Protein AF-A0A4V6A022-F1 (afdb_monomer)

Foldseek 3Di:
DDPVVVVPPPPPPPPPPDVVVVVVLDDPPDALCVLLVHDPPDAPVSLVVSLVVLCVVLPQVVPPDPPRPVSVSSNVSNVVSSVVVVVVNVVVVVVVVVVVVVVVVVVVVVVVVVVVVVVVVVVVVVVVVVVVVVVVVVVVVVVVVVVPDDD

Nearest PDB structures (foldseek):
  2ctp-assembly1_A  TM=8.173E-01  e=1.270E-02  Homo sapiens
  2cug-assembly1_A  TM=7.581E-01  e=1.979E-02  Mus musculus
  5vso-assembly1_A  TM=7.263E-01  e=9.852E-03  Saccharomyces cerevisiae S288C
  7aoi-assembly1_BK  TM=7.851E-01  e=3.893E-01  Trypanosoma brucei

Solvent-accessible surface area (backbone atoms only — not comparable to full-atom values): 8914 Å² total; per-residue (Å²): 137,69,81,74,68,69,72,72,72,81,80,71,85,70,83,77,74,57,67,73,61,55,63,74,59,58,62,93,84,62,52,56,40,60,66,52,76,45,62,88,85,64,50,72,68,53,54,51,50,34,50,53,54,48,46,79,74,36,43,59,87,80,62,56,91,84,60,57,65,66,39,43,49,54,38,50,44,43,50,49,29,50,54,50,54,56,48,52,52,52,52,49,52,51,51,52,51,53,51,51,51,54,50,49,52,50,52,52,50,50,53,49,51,53,54,50,49,53,51,52,52,51,53,50,54,52,51,52,52,52,53,55,51,51,54,51,53,55,51,53,55,52,55,54,55,63,72,68,59,81,131

pLDDT: mean 80.48, std 16.6, range [40.75, 97.62]

Radius of gyration: 37.1 Å; Cα contacts (8 Å, |Δi|>4): 57; chains: 1; bounding box: 78×40×108 Å

Mean predicted aligned error: 13.11 Å

Secondary structure (DSSP, 8-state):
--TTSGGGSTT-------HHHHHHHS-TTS-HHHHTT--TT--HHHHHHHHHHHHHHH-GGGSGGGSHHHHHHHHHHHHHHHHHHHHHHHHHHHHHHHHHHHHHHHHHHHHHHHHHHHHHHHHHHHHHHHHHHHHHHHHHHHHHHHHTS--

Sequence (151 aa):
MSLGALRRIHTKVRFKVPTSVINSFCSPEKSDHELLELSPGAREDDIKKAYQKALKKYHPWQYGASNDSEIRANWIERHLAYQSLMREEKTFRKRLKHCLENLYNYVGAALFMIGFYEAVRYVAKEGYRRLSYTSRYVGEERMKKMKAVPN

Structure (mmCIF, N/CA/C/O backbone):
data_AF-A0A4V6A022-F1
#
_entry.id   AF-A0A4V6A022-F1
#
loop_
_atom_site.group_PDB
_atom_site.id
_atom_site.type_symbol
_atom_site.label_atom_id
_atom_site.label_alt_id
_atom_site.label_comp_id
_atom_site.label_asym_id
_atom_site.label_entity_id
_atom_site.label_seq_id
_atom_site.pdbx_PDB_ins_code
_atom_site.Cartn_x
_atom_site.Cartn_y
_atom_site.Cartn_z
_atom_site.occupancy
_atom_site.B_iso_or_equiv
_atom_site.auth_seq_id
_atom_site.auth_comp_id
_atom_site.auth_asym_id
_atom_site.auth_atom_id
_atom_site.pdbx_PDB_model_num
ATOM 1 N N . MET A 1 1 ? 32.648 -24.994 12.408 1.00 44.56 1 MET A N 1
ATOM 2 C CA . MET A 1 1 ? 32.473 -23.714 11.683 1.00 44.56 1 MET A CA 1
ATOM 3 C C . MET A 1 1 ? 31.652 -23.990 10.430 1.00 44.56 1 MET A C 1
ATOM 5 O O . MET A 1 1 ? 32.052 -24.841 9.649 1.00 44.56 1 MET A O 1
ATOM 9 N N . SER A 1 2 ? 30.451 -23.416 10.309 1.00 49.31 2 SER A N 1
ATOM 10 C CA . SER A 1 2 ? 29.445 -23.857 9.332 1.00 49.31 2 SER A CA 1
ATOM 11 C C . SER A 1 2 ? 29.583 -23.161 7.971 1.00 49.31 2 SER A C 1
ATOM 13 O O . SER A 1 2 ? 29.777 -21.949 7.879 1.00 49.31 2 SER A O 1
ATOM 15 N N . LEU A 1 3 ? 29.398 -23.940 6.900 1.00 53.62 3 LEU A N 1
ATOM 16 C CA . LEU A 1 3 ? 29.380 -23.526 5.486 1.00 53.62 3 LEU A CA 1
ATOM 17 C C . LEU A 1 3 ? 28.333 -22.435 5.147 1.00 53.62 3 LEU A C 1
ATOM 19 O O . LEU A 1 3 ? 28.312 -21.918 4.033 1.00 53.62 3 LEU A O 1
ATOM 23 N N . GLY A 1 4 ? 27.483 -22.037 6.101 1.00 50.12 4 GLY A N 1
ATOM 24 C CA . GLY A 1 4 ? 26.481 -20.982 5.929 1.00 50.12 4 GLY A CA 1
ATOM 25 C C . GLY A 1 4 ? 27.049 -19.558 5.869 1.00 50.12 4 GLY A C 1
ATOM 26 O O . GLY A 1 4 ? 26.393 -18.670 5.324 1.00 50.12 4 GLY A O 1
ATOM 27 N N . ALA A 1 5 ? 28.264 -19.321 6.378 1.00 53.19 5 ALA A N 1
ATOM 28 C CA . ALA A 1 5 ? 28.865 -17.981 6.401 1.00 53.19 5 ALA A CA 1
ATOM 29 C C . ALA A 1 5 ? 29.444 -17.543 5.040 1.00 53.19 5 ALA A C 1
ATOM 31 O O . ALA A 1 5 ? 29.423 -16.356 4.712 1.00 53.19 5 ALA A O 1
ATOM 32 N N . LEU A 1 6 ? 29.885 -18.490 4.205 1.00 48.69 6 LEU A N 1
ATOM 33 C CA . LEU A 1 6 ? 30.512 -18.198 2.908 1.00 48.69 6 LEU A CA 1
ATOM 34 C C . LEU A 1 6 ? 29.508 -17.762 1.826 1.00 48.69 6 LEU A C 1
ATOM 36 O O . LEU A 1 6 ? 29.877 -17.081 0.872 1.00 48.69 6 LEU A O 1
ATOM 40 N N . ARG A 1 7 ? 28.211 -18.055 1.992 1.00 45.75 7 ARG A N 1
ATOM 41 C CA . ARG A 1 7 ? 27.180 -17.701 0.997 1.00 45.75 7 ARG A CA 1
ATOM 42 C C . ARG A 1 7 ? 26.768 -16.221 1.012 1.00 45.75 7 ARG A C 1
ATOM 44 O O . ARG A 1 7 ? 26.059 -15.789 0.108 1.00 45.75 7 ARG A O 1
ATOM 51 N N . ARG A 1 8 ? 27.198 -15.428 2.006 1.00 44.38 8 ARG A N 1
ATOM 52 C CA . ARG A 1 8 ? 26.870 -13.986 2.099 1.00 44.38 8 ARG A CA 1
ATOM 53 C C . ARG A 1 8 ? 27.848 -13.058 1.381 1.00 44.38 8 ARG A C 1
ATOM 55 O O . ARG A 1 8 ? 27.515 -11.889 1.204 1.00 44.38 8 ARG A O 1
ATOM 62 N N . ILE A 1 9 ? 29.017 -13.542 0.966 1.00 51.62 9 ILE A N 1
ATOM 63 C CA . ILE A 1 9 ? 30.076 -12.669 0.437 1.00 51.62 9 ILE A CA 1
ATOM 64 C C . ILE A 1 9 ? 29.906 -12.412 -1.076 1.00 51.62 9 ILE A C 1
ATOM 66 O O . ILE A 1 9 ? 30.260 -11.342 -1.557 1.00 51.62 9 ILE A O 1
ATOM 70 N N . HIS A 1 10 ? 29.259 -13.311 -1.829 1.00 44.53 10 HIS A N 1
ATOM 71 C CA . HIS A 1 10 ? 29.264 -13.253 -3.300 1.00 44.53 10 HIS A CA 1
ATOM 72 C C . HIS A 1 10 ? 28.129 -12.471 -3.998 1.00 44.53 10 HIS A C 1
ATOM 74 O O . HIS A 1 10 ? 28.143 -12.389 -5.222 1.00 44.53 10 HIS A O 1
ATOM 80 N N . THR A 1 11 ? 27.157 -11.863 -3.301 1.00 47.06 11 THR A N 1
ATOM 81 C CA . THR A 1 11 ? 25.971 -11.261 -3.974 1.00 47.06 11 THR A CA 1
ATOM 82 C C . THR A 1 11 ? 25.801 -9.747 -3.826 1.00 47.06 11 THR A C 1
ATOM 84 O O . THR A 1 11 ? 24.736 -9.214 -4.139 1.00 47.06 11 THR A O 1
ATOM 87 N N . LYS A 1 12 ? 26.824 -9.007 -3.384 1.00 43.12 12 LYS A N 1
ATOM 88 C CA . LYS A 1 12 ? 26.711 -7.548 -3.175 1.00 43.12 12 LYS A CA 1
ATOM 89 C C . LYS A 1 12 ? 27.697 -6.690 -3.965 1.00 43.12 12 LYS A C 1
ATOM 91 O O . LYS A 1 12 ? 28.010 -5.581 -3.543 1.00 43.12 12 LYS A O 1
ATOM 96 N N . VAL A 1 13 ? 28.089 -7.111 -5.165 1.00 41.66 13 VAL A N 1
ATOM 97 C CA . VAL A 1 13 ? 28.623 -6.149 -6.142 1.00 41.66 13 VAL A CA 1
ATOM 98 C C . VAL A 1 13 ? 27.439 -5.375 -6.727 1.00 41.66 13 VAL A C 1
ATOM 100 O O . VAL A 1 13 ? 26.886 -5.718 -7.767 1.00 41.66 13 VAL A O 1
ATOM 103 N N . ARG A 1 14 ? 26.977 -4.342 -6.011 1.00 40.75 14 ARG A N 1
ATOM 104 C CA . ARG A 1 14 ? 26.127 -3.315 -6.622 1.00 40.75 14 ARG A CA 1
ATOM 105 C C . ARG A 1 14 ? 27.047 -2.462 -7.482 1.00 40.75 14 ARG A C 1
ATOM 107 O O . ARG A 1 14 ? 27.770 -1.635 -6.935 1.00 40.75 14 ARG A O 1
ATOM 114 N N . PHE A 1 15 ? 27.018 -2.658 -8.797 1.00 46.25 15 PHE A N 1
ATOM 115 C CA . PHE A 1 15 ? 27.575 -1.682 -9.728 1.00 46.25 15 PHE A CA 1
ATOM 116 C C . PHE A 1 15 ? 26.866 -0.351 -9.475 1.00 46.25 15 PHE A C 1
ATOM 118 O O . PHE A 1 15 ? 25.702 -0.157 -9.826 1.00 46.25 15 PHE A O 1
ATOM 125 N N . LYS A 1 16 ? 27.543 0.536 -8.749 1.00 46.53 16 LYS A N 1
ATOM 126 C CA . LYS A 1 16 ? 27.064 1.878 -8.460 1.00 46.53 16 LYS A CA 1
ATOM 127 C C . LYS A 1 16 ? 27.440 2.700 -9.686 1.00 46.53 16 LYS A C 1
ATOM 129 O O . LYS A 1 16 ? 28.542 3.230 -9.756 1.00 46.53 16 LYS A O 1
ATOM 134 N N . VAL A 1 17 ? 26.567 2.695 -10.692 1.00 55.34 17 VAL A N 1
ATOM 135 C CA . VAL A 1 17 ? 26.752 3.541 -11.875 1.00 55.34 17 VAL A CA 1
ATOM 136 C C . VAL A 1 17 ? 26.769 4.992 -11.380 1.00 55.34 17 VAL A C 1
ATOM 138 O O . VAL A 1 17 ? 25.833 5.386 -10.675 1.00 55.34 17 VAL A O 1
ATOM 141 N N . PRO A 1 18 ? 27.837 5.764 -11.638 1.00 53.03 18 PRO A N 1
ATOM 142 C CA . PRO A 1 18 ? 27.928 7.139 -11.171 1.00 53.03 18 PRO A CA 1
ATOM 143 C C . PRO A 1 18 ? 26.799 7.976 -11.779 1.00 53.03 18 PRO A C 1
ATOM 145 O O . PRO A 1 18 ? 26.546 7.934 -12.981 1.00 53.03 18 PRO A O 1
ATOM 148 N N . THR A 1 19 ? 26.112 8.745 -10.936 1.00 54.72 19 THR A N 1
ATOM 149 C CA . THR A 1 19 ? 24.941 9.557 -11.306 1.00 54.72 19 THR A CA 1
ATOM 150 C C . THR A 1 19 ? 25.256 10.603 -12.380 1.00 54.72 19 THR A C 1
ATOM 152 O O . THR A 1 19 ? 24.375 10.983 -13.140 1.00 54.72 19 THR A O 1
ATOM 155 N N . SER A 1 20 ? 26.519 11.026 -12.489 1.00 49.84 20 SER A N 1
ATOM 156 C CA . SER A 1 20 ? 27.001 11.928 -13.541 1.00 49.84 20 SER A CA 1
ATOM 157 C C . SER A 1 20 ? 26.931 11.318 -14.942 1.00 49.84 20 SER A C 1
ATOM 159 O O . SER A 1 20 ? 26.681 12.045 -15.895 1.00 49.84 20 SER A O 1
ATOM 161 N N . VAL A 1 21 ? 27.092 9.996 -15.067 1.00 58.56 21 VAL A N 1
ATOM 162 C CA . VAL A 1 21 ? 26.942 9.275 -16.341 1.00 58.56 21 VAL A CA 1
ATOM 163 C C . VAL A 1 21 ? 25.462 9.121 -16.692 1.00 58.56 21 VAL A C 1
ATOM 165 O O . VAL A 1 21 ? 25.084 9.230 -17.845 1.00 58.56 21 VAL A O 1
ATOM 168 N N . ILE A 1 22 ? 24.589 8.938 -15.701 1.00 55.06 22 ILE A N 1
ATOM 169 C CA . ILE A 1 22 ? 23.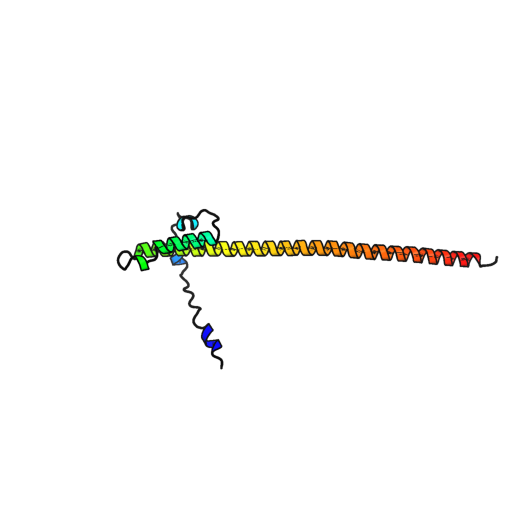135 8.841 -15.920 1.00 55.06 22 ILE A CA 1
ATOM 170 C C . ILE A 1 22 ? 22.582 10.163 -16.478 1.00 55.06 22 ILE A C 1
ATOM 172 O O . ILE A 1 22 ? 21.820 10.158 -17.442 1.00 55.06 22 ILE A O 1
ATOM 176 N N . ASN A 1 23 ? 23.028 11.295 -15.929 1.00 52.69 23 ASN A N 1
ATOM 177 C CA . ASN A 1 23 ? 22.580 12.618 -16.369 1.00 52.69 23 ASN A CA 1
ATOM 178 C C . A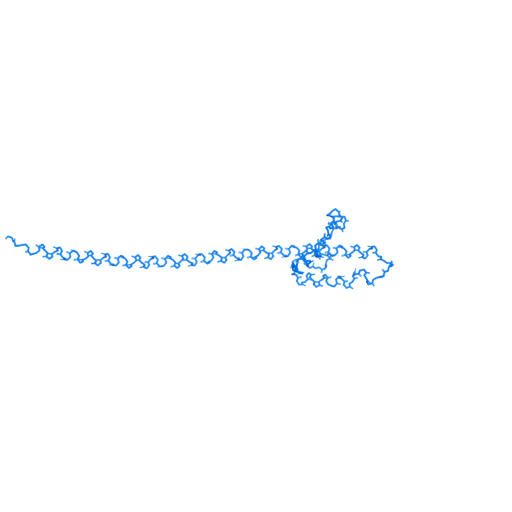SN A 1 23 ? 23.083 13.009 -17.770 1.00 52.69 23 ASN A C 1
ATOM 180 O O . ASN A 1 23 ? 22.496 13.899 -18.374 1.00 52.69 23 ASN A O 1
ATOM 184 N N . SER A 1 24 ? 24.135 12.370 -18.299 1.00 54.00 24 SER A N 1
ATOM 185 C CA . SER A 1 24 ? 24.610 12.628 -19.667 1.00 54.00 24 SER A CA 1
ATOM 186 C C . SER A 1 24 ? 23.871 11.822 -20.743 1.00 54.00 24 SER A C 1
ATOM 188 O O . SER A 1 24 ? 24.003 12.153 -21.915 1.00 54.00 24 SER A O 1
ATOM 190 N N . PHE A 1 25 ? 23.123 10.773 -20.366 1.00 51.72 25 PHE A N 1
ATOM 191 C CA . PHE A 1 25 ? 22.366 9.922 -21.301 1.00 51.72 25 PHE A CA 1
ATOM 192 C C . PHE A 1 25 ? 20.858 10.227 -21.329 1.00 51.72 25 PHE A C 1
ATOM 194 O O . PHE A 1 25 ? 20.185 9.878 -22.288 1.00 51.72 25 PHE A O 1
ATOM 201 N N . CYS A 1 26 ? 20.299 10.898 -20.316 1.00 48.22 26 CYS A N 1
ATOM 202 C CA . CYS A 1 26 ? 18.912 11.369 -20.370 1.00 48.22 26 CYS A CA 1
ATOM 203 C C . CYS A 1 26 ? 18.820 12.650 -21.211 1.00 48.22 26 CYS A C 1
ATOM 205 O O . CYS A 1 26 ? 19.066 13.745 -20.702 1.00 48.22 26 CYS A O 1
ATOM 207 N N . SER A 1 27 ? 18.440 12.536 -22.488 1.00 52.34 27 SER A N 1
ATOM 208 C CA . SER A 1 27 ? 17.992 13.700 -23.261 1.00 52.34 27 SER A CA 1
ATOM 209 C C . SER A 1 27 ? 16.821 14.383 -22.534 1.00 52.34 27 SER A C 1
ATOM 211 O O . SER A 1 27 ? 15.835 13.710 -22.233 1.00 52.34 27 SER A O 1
ATOM 213 N N . PRO A 1 28 ? 16.872 15.704 -22.286 1.00 56.84 28 PRO A N 1
ATOM 214 C CA . PRO A 1 28 ? 15.849 16.427 -21.521 1.00 56.84 28 PRO A CA 1
ATOM 215 C C . PRO A 1 28 ? 14.479 16.522 -22.217 1.00 56.84 28 PRO A C 1
ATOM 217 O O . PRO A 1 28 ? 13.548 17.079 -21.646 1.00 56.84 28 PRO A O 1
ATOM 220 N N . GLU A 1 29 ? 14.343 16.001 -23.439 1.00 61.06 29 GLU A N 1
ATOM 221 C CA . GLU A 1 29 ? 13.155 16.183 -24.278 1.00 61.06 29 GLU A CA 1
ATOM 222 C C . GLU A 1 29 ? 12.163 15.012 -24.242 1.00 61.06 29 GLU A C 1
ATOM 224 O O . GLU A 1 29 ? 11.018 15.203 -24.640 1.00 61.06 29 GLU A O 1
ATOM 229 N N . LYS A 1 30 ? 12.562 13.817 -23.775 1.00 71.12 30 LYS A N 1
ATOM 230 C CA . LYS A 1 30 ? 11.690 12.626 -23.768 1.00 71.12 30 LYS A CA 1
ATOM 231 C C . LYS A 1 30 ? 11.401 12.162 -22.352 1.00 71.12 30 LYS A C 1
ATOM 233 O O . LYS A 1 30 ? 12.323 11.931 -21.571 1.00 71.12 30 LYS A O 1
ATOM 238 N N . SER A 1 31 ? 10.124 11.984 -22.033 1.00 80.44 31 SER A N 1
ATOM 239 C CA . SER A 1 31 ? 9.727 11.433 -20.736 1.00 80.44 31 SER A CA 1
ATOM 240 C C . SER A 1 31 ? 10.082 9.939 -20.625 1.00 80.44 31 SER A C 1
ATOM 242 O O . SER A 1 31 ? 10.095 9.211 -21.620 1.00 80.44 31 SER A O 1
ATOM 244 N N . ASP A 1 32 ? 10.330 9.439 -19.407 1.00 84.75 32 ASP A N 1
ATOM 245 C CA . ASP A 1 32 ? 10.607 8.007 -19.159 1.00 84.75 32 ASP A CA 1
ATOM 246 C C . ASP A 1 32 ? 9.495 7.093 -19.716 1.00 84.75 32 ASP A C 1
ATOM 248 O O . ASP A 1 32 ? 9.744 5.967 -20.156 1.00 84.75 32 ASP A O 1
ATOM 252 N N . HIS A 1 33 ? 8.256 7.595 -19.725 1.00 84.00 33 HIS A N 1
ATOM 253 C CA . HIS A 1 33 ? 7.097 6.927 -20.309 1.00 84.00 33 HIS A CA 1
ATOM 254 C C . HIS A 1 33 ? 7.178 6.851 -21.838 1.00 84.00 33 HIS A C 1
ATOM 256 O O . HIS A 1 33 ? 6.920 5.790 -22.405 1.00 84.00 33 HIS A O 1
ATOM 262 N N . GLU A 1 34 ? 7.601 7.926 -22.503 1.00 86.31 34 GLU A N 1
ATOM 263 C CA . GLU A 1 34 ? 7.815 7.947 -23.955 1.00 86.31 34 GLU A CA 1
ATOM 264 C C . GLU A 1 34 ? 8.960 7.026 -24.384 1.00 86.31 34 GLU A C 1
ATOM 266 O O . GLU A 1 34 ? 8.831 6.318 -25.383 1.00 86.3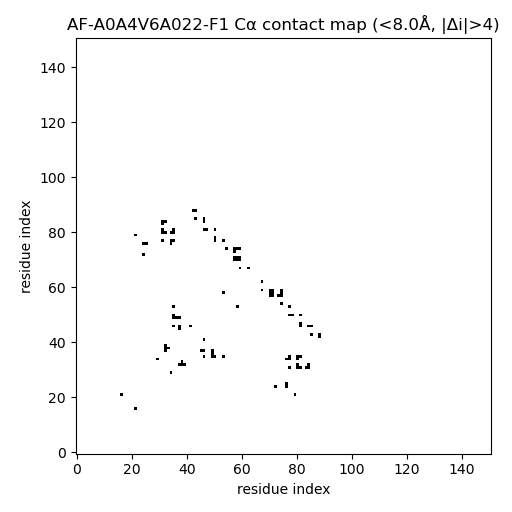1 34 GLU A O 1
ATOM 271 N N . LEU A 1 35 ? 10.048 6.958 -23.607 1.00 86.12 35 LEU A N 1
ATOM 272 C CA . LEU A 1 35 ? 11.176 6.052 -23.878 1.00 86.12 35 LEU A CA 1
ATOM 273 C C . LEU A 1 35 ? 10.761 4.572 -23.879 1.00 86.12 35 LEU A C 1
ATOM 275 O O . LEU A 1 35 ? 11.345 3.751 -24.594 1.00 86.12 35 LEU A O 1
ATOM 279 N N . LEU A 1 36 ? 9.748 4.216 -23.091 1.00 86.44 36 LEU A N 1
ATOM 280 C CA . LEU A 1 36 ? 9.178 2.869 -23.033 1.00 86.44 36 LEU A CA 1
ATOM 281 C C . LEU A 1 36 ? 7.910 2.707 -23.881 1.00 86.44 36 LEU A C 1
ATOM 283 O O . LEU A 1 36 ? 7.3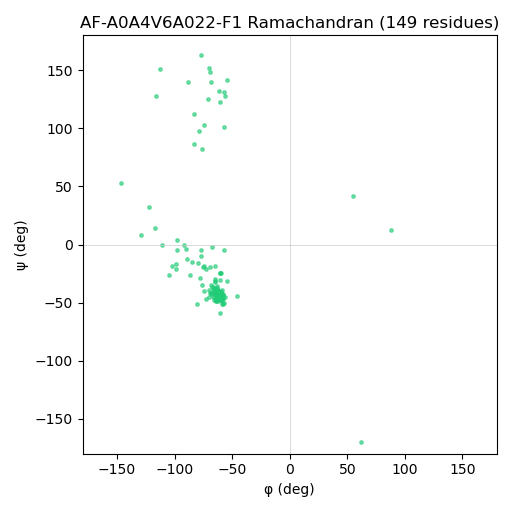44 1.615 -23.880 1.00 86.44 36 LEU A O 1
ATOM 287 N N . GLU A 1 37 ? 7.505 3.740 -24.627 1.00 87.62 37 GLU A N 1
ATOM 288 C CA . GLU A 1 37 ? 6.290 3.755 -25.457 1.00 87.62 37 GLU A CA 1
ATOM 289 C C . GLU A 1 37 ? 5.029 3.414 -24.634 1.00 87.62 37 GLU A C 1
ATOM 291 O O . GLU A 1 37 ? 4.164 2.640 -25.047 1.00 87.62 37 GLU A O 1
ATOM 296 N N . LEU A 1 38 ? 4.949 3.974 -23.424 1.00 90.12 38 LEU A N 1
ATOM 297 C CA . LEU A 1 38 ? 3.867 3.771 -22.464 1.00 90.12 38 LEU A CA 1
ATOM 298 C C . LEU A 1 38 ? 3.062 5.049 -22.255 1.00 90.12 38 LEU A C 1
ATOM 300 O O . LEU A 1 38 ? 3.589 6.158 -22.296 1.00 90.12 38 LEU A O 1
ATOM 304 N N . SER A 1 39 ? 1.781 4.883 -21.931 1.00 86.56 39 SER A N 1
ATOM 305 C CA . SER A 1 39 ? 0.968 5.988 -21.436 1.00 86.56 39 SER A CA 1
ATOM 306 C C . SER A 1 39 ? 1.411 6.408 -20.027 1.00 86.56 39 SER A C 1
ATOM 308 O O . SER A 1 39 ? 1.798 5.548 -19.220 1.00 86.56 39 SER A O 1
ATOM 310 N N . PRO A 1 40 ? 1.284 7.701 -19.675 1.00 81.12 40 PRO A N 1
ATOM 311 C CA . PRO A 1 40 ? 1.452 8.141 -18.295 1.00 81.12 40 PRO A CA 1
ATOM 312 C C . PRO A 1 40 ? 0.463 7.387 -17.393 1.00 81.12 40 PRO A C 1
ATOM 314 O O . PRO A 1 40 ? -0.716 7.250 -17.718 1.00 81.12 40 PRO A O 1
ATOM 317 N N . GLY A 1 41 ? 0.953 6.839 -16.279 1.00 78.75 41 GLY A N 1
ATOM 318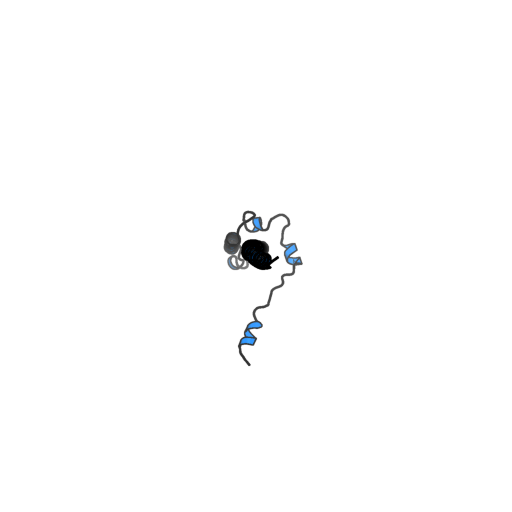 C CA . GLY A 1 41 ? 0.140 6.042 -15.348 1.00 78.75 41 GLY A CA 1
ATOM 319 C C . GLY A 1 41 ? 0.038 4.539 -15.652 1.00 78.75 41 GLY A C 1
ATOM 320 O O . GLY A 1 41 ? -0.791 3.857 -15.049 1.00 78.75 41 GLY A O 1
ATOM 321 N N . ALA A 1 42 ? 0.868 4.002 -16.553 1.00 86.50 42 ALA A N 1
ATOM 322 C CA . ALA A 1 42 ? 0.972 2.557 -16.772 1.00 86.50 42 ALA A CA 1
ATOM 323 C C . ALA A 1 42 ? 1.276 1.784 -15.468 1.00 86.50 42 ALA A C 1
ATOM 325 O O . ALA A 1 42 ? 2.056 2.233 -14.624 1.00 86.50 42 ALA A O 1
ATOM 326 N N . ARG A 1 43 ? 0.673 0.598 -15.303 1.00 86.50 43 ARG A N 1
ATOM 327 C CA . ARG A 1 43 ? 0.900 -0.271 -14.133 1.00 86.50 43 ARG A CA 1
ATOM 328 C C . ARG A 1 43 ? 2.235 -1.012 -14.233 1.00 86.50 43 ARG A C 1
ATOM 330 O O . ARG A 1 43 ? 2.780 -1.173 -15.321 1.00 86.50 43 ARG A O 1
ATOM 337 N N . GLU A 1 44 ? 2.719 -1.551 -13.107 1.00 89.62 44 GLU A N 1
ATOM 338 C CA . GLU A 1 44 ? 3.953 -2.365 -13.046 1.00 89.62 44 GLU A CA 1
ATOM 339 C C . GLU A 1 44 ? 4.039 -3.422 -14.149 1.00 89.62 44 GLU A C 1
ATOM 341 O O . GLU A 1 44 ? 5.087 -3.618 -14.762 1.00 89.62 44 GLU A O 1
ATOM 346 N N . ASP A 1 45 ? 2.932 -4.124 -14.386 1.00 90.50 45 ASP A N 1
ATOM 347 C CA . ASP A 1 45 ? 2.884 -5.230 -15.335 1.00 90.50 45 ASP A CA 1
ATOM 348 C C . ASP A 1 45 ? 3.041 -4.737 -16.773 1.00 90.50 45 ASP A C 1
ATOM 350 O O . ASP A 1 45 ? 3.695 -5.394 -17.585 1.00 90.50 45 ASP A O 1
ATOM 354 N N . ASP A 1 46 ? 2.506 -3.557 -17.074 1.00 91.25 46 ASP A N 1
ATOM 355 C CA . ASP A 1 46 ? 2.619 -2.926 -18.384 1.00 91.25 46 ASP A CA 1
ATOM 356 C C . ASP A 1 46 ? 4.028 -2.366 -18.589 1.00 91.25 46 ASP A C 1
ATOM 358 O O . ASP A 1 46 ? 4.623 -2.588 -19.644 1.00 91.25 46 ASP A O 1
ATOM 362 N N . ILE A 1 47 ? 4.618 -1.769 -17.545 1.00 91.25 47 ILE A N 1
ATOM 363 C CA . ILE A 1 47 ? 6.020 -1.327 -17.531 1.00 91.25 47 ILE A CA 1
ATOM 364 C C . ILE A 1 47 ? 6.962 -2.509 -17.799 1.00 91.25 47 ILE A C 1
ATOM 366 O O . ILE A 1 47 ? 7.840 -2.432 -18.663 1.00 91.25 47 ILE A O 1
ATOM 370 N N . LYS A 1 48 ? 6.755 -3.645 -17.120 1.00 92.38 48 LYS A N 1
ATOM 371 C CA . LYS A 1 48 ? 7.538 -4.873 -17.335 1.00 92.38 48 LYS A CA 1
ATOM 372 C C . LYS A 1 48 ? 7.368 -5.423 -18.746 1.00 92.38 48 LYS A C 1
ATOM 374 O O . LYS A 1 48 ? 8.361 -5.793 -19.371 1.00 92.38 48 LYS A O 1
ATOM 379 N N . LYS A 1 49 ? 6.136 -5.486 -19.257 1.00 93.56 49 LYS A N 1
ATOM 380 C CA . LYS A 1 49 ? 5.857 -5.982 -20.614 1.00 93.56 49 LYS A CA 1
ATOM 381 C C . LYS A 1 49 ? 6.495 -5.094 -21.679 1.00 93.56 49 LYS A C 1
ATOM 383 O O . LYS A 1 49 ? 7.103 -5.621 -22.609 1.00 93.56 49 LYS A O 1
ATOM 388 N N . ALA A 1 50 ? 6.387 -3.775 -21.550 1.00 91.31 50 ALA A N 1
ATOM 389 C CA . ALA A 1 50 ? 7.005 -2.827 -22.473 1.00 91.31 50 ALA A CA 1
ATOM 390 C C . ALA A 1 50 ? 8.532 -2.935 -22.445 1.00 91.31 50 ALA A C 1
ATOM 392 O O . ALA A 1 50 ? 9.161 -3.063 -23.494 1.00 91.31 50 ALA A O 1
ATOM 393 N N . TYR A 1 51 ? 9.125 -3.026 -21.254 1.00 92.31 51 TYR A N 1
ATOM 394 C CA . TYR A 1 51 ? 10.561 -3.240 -21.117 1.00 92.31 51 TYR A CA 1
ATOM 395 C C . TYR A 1 51 ? 11.017 -4.578 -21.725 1.00 92.31 51 TYR A C 1
ATOM 397 O O . TYR A 1 51 ? 12.024 -4.630 -22.426 1.00 92.31 51 TYR A O 1
ATOM 405 N N . GLN A 1 52 ? 10.254 -5.662 -21.553 1.00 91.06 52 GLN A N 1
ATOM 406 C CA . GLN A 1 52 ? 10.542 -6.944 -22.212 1.00 91.06 52 GLN A CA 1
ATOM 407 C C . GLN A 1 52 ? 10.465 -6.854 -23.742 1.00 91.06 52 GLN A C 1
ATOM 409 O O . GLN A 1 52 ? 11.286 -7.463 -24.430 1.00 91.06 52 GLN A O 1
ATOM 414 N N . LYS A 1 53 ? 9.505 -6.098 -24.291 1.00 90.50 53 LYS A N 1
ATOM 415 C CA . LYS A 1 53 ? 9.427 -5.830 -25.737 1.00 90.50 53 LYS A CA 1
ATOM 416 C C . LYS A 1 53 ? 10.636 -5.023 -26.215 1.00 90.50 53 LYS A C 1
ATOM 418 O O . LYS A 1 53 ? 11.231 -5.386 -27.225 1.00 90.50 53 LYS A O 1
ATOM 423 N N . ALA A 1 54 ? 11.037 -3.998 -25.463 1.00 88.12 54 ALA A N 1
ATOM 424 C CA . ALA A 1 54 ? 12.226 -3.203 -25.755 1.00 88.12 54 ALA A CA 1
ATOM 425 C C . ALA A 1 54 ? 13.506 -4.053 -25.711 1.00 88.12 54 ALA A C 1
ATOM 427 O O . ALA A 1 54 ? 14.333 -3.958 -26.613 1.00 88.12 54 ALA A O 1
ATOM 428 N N . LEU A 1 55 ? 13.643 -4.951 -24.730 1.00 87.00 55 LEU A N 1
ATOM 429 C CA . LEU A 1 55 ? 14.769 -5.884 -24.655 1.00 87.00 55 LEU A CA 1
ATOM 430 C C . LEU A 1 55 ? 14.863 -6.772 -25.896 1.00 87.00 55 LEU A C 1
ATOM 432 O O . LEU A 1 55 ? 15.943 -6.932 -26.444 1.00 87.00 55 LEU A O 1
ATOM 436 N N . LYS A 1 56 ? 13.746 -7.305 -26.393 1.00 87.12 56 LYS A N 1
ATOM 437 C CA . LYS A 1 56 ? 13.754 -8.134 -27.611 1.00 87.12 56 LYS A CA 1
ATOM 438 C C . LYS A 1 56 ? 14.157 -7.378 -28.881 1.00 87.12 56 LYS A C 1
ATOM 440 O O . LYS A 1 56 ? 14.447 -8.037 -29.874 1.00 87.12 56 LYS A O 1
ATOM 445 N N . LYS A 1 57 ? 14.095 -6.043 -28.861 1.00 83.94 57 LYS A N 1
ATOM 446 C CA . LYS A 1 57 ? 14.362 -5.165 -30.006 1.00 83.94 57 LYS A CA 1
ATOM 447 C C . LYS A 1 57 ? 15.717 -4.465 -29.922 1.00 83.94 57 LYS A C 1
ATOM 449 O O . LYS A 1 57 ? 16.240 -4.070 -30.945 1.00 83.94 57 LYS A O 1
ATOM 454 N N . TYR A 1 58 ? 16.266 -4.258 -28.729 1.00 81.00 58 TYR A N 1
ATOM 455 C CA . TYR A 1 58 ? 17.459 -3.425 -28.539 1.00 81.00 58 TYR A CA 1
ATOM 456 C C . TYR A 1 58 ? 18.559 -4.120 -27.733 1.00 81.00 58 TYR A C 1
ATOM 458 O O . TYR A 1 58 ? 19.531 -3.475 -27.352 1.00 81.00 58 TYR A O 1
ATOM 466 N N . HIS A 1 59 ? 18.437 -5.415 -27.420 1.00 79.81 59 HIS A N 1
ATOM 467 C CA . HIS A 1 59 ? 19.471 -6.080 -26.634 1.00 79.81 59 HIS A CA 1
ATOM 468 C C . HIS A 1 59 ? 20.752 -6.256 -27.472 1.00 79.81 59 HIS A C 1
ATOM 470 O O . HIS A 1 59 ? 20.701 -6.886 -28.531 1.00 79.81 59 HIS A O 1
ATOM 476 N N . PRO A 1 60 ? 21.918 -5.770 -27.001 1.00 74.88 60 PRO A N 1
ATOM 477 C CA . PRO A 1 60 ? 23.142 -5.699 -27.808 1.00 74.88 60 PRO A CA 1
ATOM 478 C C . PRO A 1 60 ? 23.636 -7.070 -28.298 1.00 74.88 60 PRO A C 1
ATOM 480 O O . PRO A 1 60 ? 24.251 -7.171 -29.352 1.00 74.88 60 PRO A O 1
ATOM 483 N N . TRP A 1 61 ? 23.289 -8.155 -27.598 1.00 77.31 61 TRP A N 1
ATOM 484 C CA . TRP A 1 61 ? 23.610 -9.525 -28.025 1.00 77.31 61 TRP A CA 1
ATOM 485 C C . TRP A 1 61 ? 22.995 -9.923 -29.376 1.00 77.31 61 TRP A C 1
ATOM 487 O O . TRP A 1 61 ? 23.518 -10.811 -30.041 1.00 77.31 61 TRP A O 1
ATOM 497 N N . GLN A 1 62 ? 21.898 -9.285 -29.794 1.00 75.12 62 GLN A N 1
ATOM 498 C CA . GLN A 1 62 ? 21.212 -9.623 -31.044 1.00 75.12 62 GLN A CA 1
ATOM 499 C C . GLN A 1 62 ? 21.887 -9.028 -32.290 1.00 75.12 62 GLN A C 1
ATOM 501 O O . GLN A 1 62 ? 21.595 -9.478 -33.394 1.00 75.12 62 GLN A O 1
ATOM 506 N N . TYR A 1 63 ? 22.773 -8.037 -32.132 1.00 70.38 63 TYR A N 1
ATOM 507 C CA . TYR A 1 63 ? 23.255 -7.200 -33.240 1.00 70.38 63 TYR A CA 1
ATOM 508 C C . TYR A 1 63 ? 24.730 -7.410 -33.618 1.00 70.38 63 TYR A C 1
ATOM 510 O O . TYR A 1 63 ? 25.204 -6.805 -34.578 1.00 70.38 63 TYR A O 1
ATOM 518 N N . GLY A 1 64 ? 25.445 -8.305 -32.929 1.00 65.62 64 GLY A N 1
ATOM 519 C CA . GLY A 1 64 ? 26.858 -8.581 -33.211 1.00 65.62 64 GLY A CA 1
ATOM 520 C C . GLY A 1 64 ? 27.769 -7.356 -33.018 1.00 65.62 64 GLY A C 1
ATOM 521 O O . GLY A 1 64 ? 27.363 -6.333 -32.482 1.00 65.62 64 GLY A O 1
ATOM 522 N N . ALA A 1 65 ? 29.030 -7.460 -33.446 1.00 58.94 65 ALA A N 1
ATOM 523 C CA . ALA A 1 65 ? 30.068 -6.458 -33.165 1.00 58.94 65 ALA A CA 1
ATOM 524 C C . ALA A 1 65 ? 29.991 -5.168 -34.015 1.00 58.94 65 ALA A C 1
ATOM 526 O O . ALA A 1 65 ? 30.787 -4.255 -33.809 1.00 58.94 65 ALA A O 1
ATOM 527 N N . SER A 1 66 ? 29.085 -5.080 -34.996 1.00 57.03 66 SER A N 1
ATOM 528 C CA . SER A 1 66 ? 29.167 -4.082 -36.075 1.00 57.03 66 SER A CA 1
ATOM 529 C C . SER A 1 66 ? 28.314 -2.821 -35.895 1.00 57.03 66 SER A C 1
ATOM 531 O O . SER A 1 66 ? 28.425 -1.929 -36.727 1.00 57.03 66 SER A O 1
ATOM 533 N N . ASN A 1 67 ? 27.478 -2.703 -34.853 1.00 59.09 67 ASN A N 1
ATOM 534 C CA . ASN A 1 67 ? 26.627 -1.511 -34.661 1.00 59.09 67 ASN A CA 1
ATOM 535 C C . ASN A 1 67 ? 26.393 -1.164 -33.183 1.00 59.09 67 ASN A C 1
ATOM 537 O O . ASN A 1 67 ? 25.282 -1.083 -32.661 1.00 59.09 67 ASN A O 1
ATOM 541 N N . ASP A 1 68 ? 27.503 -1.046 -32.473 1.00 65.56 68 ASP A N 1
ATOM 542 C CA . ASP A 1 68 ? 27.555 -1.441 -31.075 1.00 65.56 68 ASP A CA 1
ATOM 543 C C . ASP A 1 68 ? 27.404 -0.237 -30.109 1.00 65.56 68 ASP A C 1
ATOM 545 O O . ASP A 1 68 ? 27.008 -0.406 -28.961 1.00 65.56 68 ASP A O 1
ATOM 549 N N . SER A 1 69 ? 27.673 1.006 -30.533 1.00 76.81 69 SER A N 1
ATOM 550 C CA . SER A 1 69 ? 27.581 2.195 -29.659 1.00 76.81 69 SER A CA 1
ATOM 551 C C . SER A 1 69 ? 26.149 2.719 -29.491 1.00 76.81 69 SER A C 1
ATOM 553 O O . SER A 1 69 ? 25.690 2.878 -28.360 1.00 76.81 69 SER A O 1
ATOM 555 N N . GLU A 1 70 ? 25.421 2.938 -30.587 1.00 80.56 70 GLU A N 1
ATOM 556 C CA . GLU A 1 70 ? 24.065 3.510 -30.563 1.00 80.56 70 GLU A CA 1
ATOM 557 C C . GLU A 1 70 ? 23.030 2.543 -29.980 1.00 80.56 70 GLU A C 1
ATOM 559 O O . GLU A 1 70 ? 22.157 2.942 -29.209 1.00 80.56 70 GLU A O 1
ATOM 564 N N . ILE A 1 71 ? 23.132 1.249 -30.296 1.00 81.06 71 ILE A N 1
ATOM 565 C CA . ILE A 1 71 ? 22.232 0.225 -29.748 1.00 81.06 71 ILE A CA 1
ATOM 566 C C . ILE A 1 71 ? 22.454 0.085 -28.240 1.00 81.06 71 ILE A C 1
ATOM 568 O O . ILE A 1 71 ? 21.488 -0.000 -27.480 1.00 81.06 71 ILE A O 1
ATOM 572 N N . ARG A 1 72 ? 23.715 0.137 -27.786 1.00 80.56 72 ARG A N 1
ATOM 573 C CA . ARG A 1 72 ? 24.032 0.150 -26.353 1.00 80.56 72 ARG A CA 1
ATOM 574 C C . ARG A 1 72 ? 23.512 1.407 -25.665 1.00 80.56 72 ARG A C 1
ATOM 576 O O . ARG A 1 72 ? 22.924 1.267 -24.598 1.00 80.56 72 ARG A O 1
ATOM 583 N N . ALA A 1 73 ? 23.673 2.590 -26.258 1.00 84.06 73 ALA A N 1
ATOM 584 C CA . ALA A 1 73 ? 23.140 3.835 -25.701 1.00 84.06 73 ALA A CA 1
ATOM 585 C C . ALA A 1 73 ? 21.610 3.769 -25.545 1.00 84.06 73 ALA A C 1
ATOM 587 O O . ALA A 1 73 ? 21.099 3.914 -24.436 1.00 84.06 73 ALA A O 1
ATOM 588 N N . ASN A 1 74 ? 20.896 3.391 -26.611 1.00 84.31 74 ASN A N 1
ATOM 589 C CA . ASN A 1 74 ? 19.441 3.213 -26.590 1.00 84.31 74 ASN A CA 1
ATOM 590 C C . ASN A 1 74 ? 18.983 2.164 -25.560 1.00 84.31 74 ASN A C 1
ATOM 592 O O . ASN A 1 74 ? 17.955 2.330 -24.898 1.00 84.31 74 ASN A O 1
ATOM 596 N N . TRP A 1 75 ? 19.732 1.067 -25.410 1.00 85.38 75 TRP A N 1
ATOM 597 C CA . TRP A 1 75 ? 19.443 0.049 -24.401 1.00 85.38 75 TRP A CA 1
ATOM 598 C C . TRP A 1 75 ? 19.637 0.584 -22.977 1.00 85.38 75 TRP A C 1
ATOM 600 O O . TRP A 1 75 ? 18.775 0.360 -22.124 1.00 85.38 75 TRP A O 1
ATOM 610 N N . ILE A 1 76 ? 20.734 1.308 -22.723 1.00 86.94 76 ILE A N 1
ATOM 611 C CA . ILE A 1 76 ? 21.028 1.926 -21.423 1.00 86.94 76 ILE A CA 1
ATOM 612 C C . ILE A 1 76 ? 19.932 2.930 -21.058 1.00 86.94 76 ILE A C 1
ATOM 614 O O . ILE A 1 76 ? 19.399 2.853 -19.952 1.00 86.94 76 ILE A O 1
ATOM 618 N N . GLU A 1 77 ? 19.543 3.811 -21.980 1.00 88.75 77 GLU A N 1
ATOM 619 C CA . GLU A 1 77 ? 18.485 4.805 -21.763 1.00 88.75 77 GLU A CA 1
ATOM 620 C C . GLU A 1 77 ? 17.152 4.148 -21.391 1.00 88.75 77 GLU A C 1
ATOM 622 O O . GLU A 1 77 ? 16.568 4.452 -20.348 1.00 88.75 77 GLU A O 1
ATOM 627 N N . ARG A 1 78 ? 16.702 3.160 -22.175 1.00 88.81 78 ARG A N 1
ATOM 628 C CA . ARG A 1 78 ? 15.456 2.430 -21.882 1.00 88.81 78 ARG A CA 1
ATOM 629 C C . ARG A 1 78 ? 15.542 1.629 -20.579 1.00 88.81 78 ARG A C 1
ATOM 631 O O . ARG A 1 78 ? 14.541 1.481 -19.875 1.00 88.81 78 ARG A O 1
ATOM 638 N N . HIS A 1 79 ? 16.723 1.115 -20.229 1.00 90.19 79 HIS A N 1
ATOM 639 C CA . HIS A 1 79 ? 16.947 0.430 -18.957 1.00 90.19 79 HIS A CA 1
ATOM 640 C C . HIS A 1 79 ? 16.862 1.386 -17.761 1.00 90.19 79 HIS A C 1
ATOM 642 O O . HIS A 1 79 ? 16.260 1.039 -16.740 1.00 90.19 79 HIS A O 1
ATOM 648 N N . LEU A 1 80 ? 17.431 2.585 -17.882 1.00 90.06 80 LEU A N 1
ATOM 649 C CA . LEU A 1 80 ? 17.369 3.625 -16.856 1.00 90.06 80 LEU A CA 1
ATOM 650 C C . LEU A 1 80 ? 15.933 4.117 -16.653 1.00 90.06 80 LEU A C 1
ATOM 652 O O . LEU A 1 80 ? 15.471 4.130 -15.509 1.00 90.06 80 LEU A O 1
ATOM 656 N N . ALA A 1 81 ? 15.204 4.390 -17.739 1.00 89.56 81 ALA A N 1
ATOM 657 C CA . ALA A 1 81 ? 13.785 4.747 -17.691 1.00 89.56 81 ALA A CA 1
ATOM 658 C C . ALA A 1 81 ? 12.957 3.664 -16.973 1.00 89.56 81 ALA A C 1
ATOM 660 O O . ALA A 1 81 ? 12.181 3.951 -16.060 1.00 89.56 81 ALA A O 1
ATOM 661 N N . TYR A 1 82 ? 13.192 2.384 -17.285 1.00 91.75 82 TYR A N 1
ATOM 662 C CA . TYR A 1 82 ? 12.531 1.273 -16.591 1.00 91.75 82 TYR A CA 1
ATOM 663 C C . TYR A 1 82 ? 12.840 1.258 -15.087 1.00 91.75 82 TYR A C 1
ATOM 665 O O . TYR A 1 82 ? 11.936 1.075 -14.267 1.00 91.75 82 TYR A O 1
ATOM 673 N N . GLN A 1 83 ? 14.104 1.451 -14.696 1.00 91.62 83 GLN A N 1
ATOM 674 C CA . GLN A 1 83 ? 14.478 1.491 -13.280 1.00 91.62 83 GLN A CA 1
ATOM 675 C C . GLN A 1 83 ? 13.840 2.668 -12.535 1.00 91.62 83 GLN A C 1
ATOM 677 O O . GLN A 1 83 ? 13.461 2.502 -11.370 1.00 91.62 83 GLN A O 1
ATOM 682 N N . SER A 1 84 ? 13.749 3.826 -13.191 1.00 90.44 84 SER A N 1
ATOM 683 C CA . SER A 1 84 ? 13.108 5.037 -12.680 1.00 90.44 84 SER A CA 1
ATOM 684 C C . SER A 1 84 ? 11.625 4.781 -12.399 1.00 90.44 84 SER A C 1
ATOM 686 O O . SER A 1 84 ? 11.215 4.774 -11.233 1.00 90.44 84 SER A O 1
ATOM 688 N N . LEU A 1 85 ? 10.864 4.370 -13.420 1.00 90.00 85 LEU A N 1
ATOM 689 C CA . LEU A 1 85 ? 9.430 4.080 -13.300 1.00 90.00 85 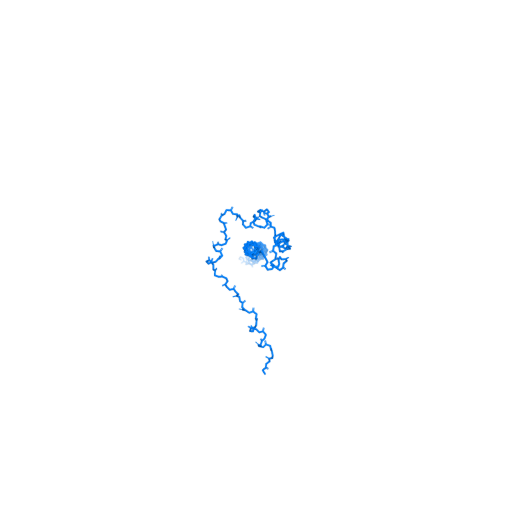LEU A CA 1
ATOM 690 C C . LEU A 1 85 ? 9.134 2.980 -12.272 1.00 90.00 85 LEU A C 1
ATOM 692 O O . LEU A 1 85 ? 8.247 3.118 -11.431 1.00 90.00 85 LEU A O 1
ATOM 696 N N . MET A 1 86 ? 9.916 1.896 -12.262 1.00 89.88 86 MET A N 1
ATOM 697 C CA . MET A 1 86 ? 9.753 0.822 -11.273 1.00 89.88 86 MET A CA 1
ATOM 698 C C . MET A 1 86 ? 10.040 1.282 -9.840 1.00 89.88 86 MET A C 1
ATOM 700 O O . MET A 1 86 ? 9.504 0.716 -8.881 1.00 89.88 86 MET A O 1
ATOM 704 N N . ARG A 1 87 ? 10.926 2.266 -9.651 1.00 89.06 87 ARG A N 1
ATOM 705 C CA . ARG A 1 87 ? 11.196 2.843 -8.330 1.00 89.06 87 ARG A CA 1
ATOM 706 C C . ARG A 1 87 ? 10.023 3.706 -7.888 1.00 89.06 87 ARG A C 1
ATOM 708 O O . ARG A 1 87 ? 9.571 3.545 -6.753 1.00 89.06 87 ARG A O 1
ATOM 715 N N . GLU A 1 88 ? 9.520 4.563 -8.765 1.00 88.25 88 GLU A N 1
ATOM 716 C CA . GLU A 1 88 ? 8.358 5.408 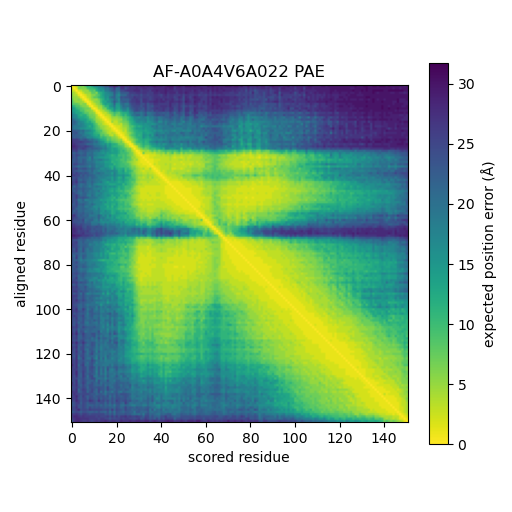-8.490 1.00 88.25 88 GLU A CA 1
ATOM 717 C C . GLU A 1 88 ? 7.133 4.569 -8.131 1.00 88.25 88 GLU A C 1
ATOM 719 O O . GLU A 1 88 ? 6.540 4.766 -7.068 1.00 88.25 88 GLU A O 1
ATOM 724 N N . GLU A 1 89 ? 6.836 3.548 -8.928 1.00 88.31 89 GLU A N 1
ATOM 725 C CA . GLU A 1 89 ? 5.683 2.667 -8.750 1.00 88.31 89 GLU A CA 1
ATOM 726 C C . GLU A 1 89 ? 5.761 1.887 -7.421 1.00 88.31 89 GLU A C 1
ATOM 728 O O . GLU A 1 89 ? 4.799 1.850 -6.645 1.00 88.31 89 GLU A O 1
ATOM 733 N N . LYS A 1 90 ? 6.956 1.411 -7.039 1.00 88.81 90 LYS A N 1
ATOM 734 C CA . LYS A 1 90 ? 7.196 0.827 -5.705 1.00 88.81 90 LYS A CA 1
ATOM 735 C C . LYS A 1 90 ? 6.996 1.827 -4.569 1.00 88.81 90 LYS A C 1
ATOM 737 O O . LYS A 1 90 ? 6.450 1.455 -3.527 1.00 88.81 90 LYS A O 1
ATOM 742 N N . THR A 1 91 ? 7.457 3.071 -4.712 1.00 87.44 91 THR A N 1
ATOM 743 C CA . THR A 1 91 ? 7.247 4.094 -3.670 1.00 87.44 91 THR A CA 1
ATOM 744 C C . THR A 1 91 ? 5.777 4.477 -3.549 1.00 87.44 91 THR A C 1
ATOM 746 O O . THR A 1 91 ? 5.290 4.680 -2.438 1.00 87.44 91 THR A O 1
ATOM 749 N N . PHE A 1 92 ? 5.054 4.535 -4.667 1.00 84.00 92 PHE A N 1
ATOM 750 C CA . PHE A 1 92 ? 3.624 4.800 -4.703 1.00 84.00 92 PHE A CA 1
ATOM 751 C C . PHE A 1 92 ? 2.835 3.683 -4.015 1.00 84.00 92 PHE A C 1
ATOM 753 O O . PHE A 1 92 ? 2.066 3.963 -3.097 1.00 84.00 92 PHE A O 1
ATOM 760 N N . ARG A 1 93 ? 3.107 2.410 -4.339 1.00 84.94 93 ARG A N 1
ATOM 761 C CA . ARG A 1 93 ? 2.485 1.265 -3.648 1.00 84.94 93 ARG A CA 1
ATOM 762 C C . ARG A 1 93 ? 2.752 1.262 -2.149 1.00 84.94 93 ARG A C 1
ATOM 764 O O . ARG A 1 93 ? 1.842 0.998 -1.370 1.00 84.94 93 ARG A O 1
ATOM 771 N N . LYS A 1 94 ? 3.984 1.567 -1.730 1.00 89.00 94 LYS A N 1
ATOM 772 C CA . LYS A 1 94 ? 4.320 1.695 -0.303 1.00 89.00 94 LYS A CA 1
ATOM 773 C C . LYS A 1 94 ? 3.510 2.800 0.372 1.00 89.00 94 LYS A C 1
ATOM 775 O O . LYS A 1 94 ? 2.970 2.563 1.446 1.00 89.00 94 LYS A O 1
ATOM 780 N N . ARG A 1 95 ? 3.400 3.972 -0.263 1.00 86.38 95 ARG A N 1
ATOM 781 C CA . ARG A 1 95 ? 2.590 5.093 0.239 1.00 86.38 95 ARG A CA 1
ATOM 782 C C . ARG A 1 95 ? 1.113 4.724 0.344 1.00 86.38 95 ARG A C 1
ATOM 784 O O . ARG A 1 95 ? 0.512 4.968 1.383 1.00 86.38 95 ARG A O 1
ATOM 791 N N . LEU A 1 96 ? 0.553 4.081 -0.680 1.00 87.00 96 LEU A N 1
ATOM 792 C CA . LEU A 1 96 ? -0.828 3.594 -0.660 1.00 87.00 96 LEU A CA 1
ATOM 793 C C . LEU A 1 96 ? -1.063 2.589 0.464 1.00 87.00 96 LEU A C 1
ATOM 795 O O . LEU A 1 96 ? -2.017 2.737 1.220 1.00 87.00 96 LEU A O 1
ATOM 799 N N . LYS A 1 97 ? -0.179 1.597 0.603 1.00 88.88 97 LYS A N 1
ATOM 800 C CA . LYS A 1 97 ? -0.278 0.597 1.668 1.00 88.88 97 LYS A CA 1
ATOM 801 C C . LYS A 1 97 ? -0.245 1.255 3.047 1.00 88.88 97 LYS A C 1
ATOM 803 O O . LYS A 1 97 ? -1.099 0.960 3.870 1.00 88.88 97 LYS A O 1
ATOM 808 N N . HIS A 1 98 ? 0.680 2.190 3.261 1.00 87.75 98 HIS A N 1
ATOM 809 C CA . HIS A 1 98 ? 0.773 2.930 4.516 1.00 87.75 98 HIS A CA 1
ATOM 810 C C . HIS A 1 98 ? -0.485 3.771 4.796 1.00 87.75 98 HIS A C 1
ATOM 812 O O . HIS A 1 98 ? -0.984 3.784 5.916 1.00 87.75 98 HIS A O 1
ATOM 818 N N . CYS A 1 99 ? -1.041 4.429 3.774 1.00 86.25 99 CYS A N 1
ATOM 819 C CA . CYS A 1 99 ? -2.291 5.181 3.893 1.00 86.25 99 CYS A CA 1
ATOM 820 C C . CYS A 1 99 ? -3.472 4.272 4.283 1.00 86.25 99 CYS A C 1
ATOM 822 O O . CYS A 1 99 ? -4.225 4.594 5.199 1.00 86.25 99 CYS A O 1
ATOM 824 N N . LEU A 1 100 ? -3.598 3.108 3.635 1.00 86.50 100 LEU A N 1
ATOM 825 C CA . LEU A 1 100 ? -4.649 2.129 3.926 1.00 86.50 100 LEU A CA 1
ATOM 826 C C . LEU A 1 100 ? -4.510 1.517 5.324 1.00 86.50 100 LEU A C 1
ATOM 828 O O . LEU A 1 100 ? -5.511 1.361 6.017 1.00 86.50 100 LEU A O 1
ATOM 832 N N . GLU A 1 101 ? -3.289 1.204 5.758 1.00 88.38 101 GLU A N 1
ATOM 833 C CA . GLU A 1 101 ? -3.019 0.725 7.120 1.00 88.38 101 GLU A CA 1
ATOM 834 C C . GLU A 1 101 ? -3.405 1.780 8.166 1.00 88.38 101 GLU A C 1
ATOM 836 O O . GLU A 1 101 ? -4.073 1.459 9.149 1.00 88.38 101 GLU A O 1
ATOM 841 N N . ASN A 1 102 ? -3.066 3.051 7.930 1.00 89.62 102 ASN A N 1
ATOM 842 C CA . ASN A 1 102 ? -3.448 4.147 8.822 1.00 89.62 102 ASN A CA 1
ATOM 843 C C . ASN A 1 102 ? -4.973 4.333 8.882 1.00 89.62 102 ASN A C 1
ATOM 845 O O . ASN A 1 102 ? -5.523 4.502 9.971 1.00 89.62 102 ASN A O 1
ATOM 849 N N . LEU A 1 103 ? -5.664 4.252 7.740 1.00 91.12 103 LEU A N 1
ATOM 850 C CA . LEU A 1 103 ? -7.126 4.318 7.685 1.00 91.12 103 LEU A CA 1
ATOM 851 C C . LEU A 1 103 ? -7.769 3.156 8.451 1.00 91.12 103 LEU A C 1
ATOM 853 O O . LEU A 1 103 ? -8.685 3.375 9.241 1.00 91.12 103 LEU A O 1
ATOM 857 N N . TYR A 1 104 ? -7.275 1.933 8.254 1.00 92.06 104 TYR A N 1
ATOM 858 C CA . TYR A 1 104 ? -7.775 0.752 8.956 1.00 92.06 104 TYR A CA 1
ATOM 859 C C . TYR A 1 104 ? -7.599 0.880 10.472 1.00 92.06 104 TYR A C 1
ATOM 861 O O . TYR A 1 104 ? -8.542 0.630 11.222 1.00 92.06 104 TYR A O 1
ATOM 869 N N . ASN A 1 105 ? -6.429 1.337 10.924 1.00 91.94 105 ASN A N 1
ATOM 870 C CA . ASN A 1 105 ? -6.173 1.581 12.343 1.00 91.94 105 ASN A CA 1
ATOM 871 C C . ASN A 1 105 ? -7.132 2.633 12.917 1.00 91.94 105 ASN A C 1
ATOM 873 O O . ASN A 1 105 ? -7.639 2.457 14.024 1.00 91.94 105 ASN A O 1
ATOM 877 N N . TYR A 1 106 ? -7.424 3.694 12.160 1.00 93.88 106 TYR A N 1
ATOM 878 C CA . TYR A 1 106 ? -8.365 4.731 12.580 1.00 93.88 106 TYR A CA 1
ATOM 879 C C . TYR A 1 106 ? -9.801 4.205 12.693 1.00 93.88 106 TYR A C 1
ATOM 881 O O . TYR A 1 106 ? -10.457 4.411 13.713 1.00 93.88 106 TYR A O 1
ATOM 889 N N . VAL A 1 107 ? -10.279 3.478 11.680 1.00 94.69 107 VAL A N 1
ATOM 890 C CA . VAL A 1 107 ? -11.616 2.863 11.695 1.00 94.69 107 VAL A CA 1
ATOM 891 C C . VAL A 1 107 ? -11.726 1.838 12.824 1.00 94.69 107 VAL A C 1
ATOM 893 O O . VAL A 1 107 ? -12.709 1.844 13.563 1.00 94.69 107 VAL A O 1
ATOM 896 N N . GLY A 1 108 ? -10.703 1.001 13.011 1.00 95.12 108 GLY A N 1
ATOM 897 C CA . GLY A 1 108 ? -10.642 0.036 14.107 1.00 95.12 108 GLY A CA 1
ATOM 898 C C . GLY A 1 108 ? -10.705 0.708 15.480 1.00 95.12 108 GLY A C 1
ATOM 899 O O . GLY A 1 108 ? -11.493 0.293 16.329 1.00 95.12 108 GLY A O 1
ATOM 900 N N . ALA A 1 109 ? -9.945 1.788 15.684 1.00 95.50 109 ALA A N 1
ATOM 901 C CA . ALA A 1 109 ? -9.985 2.569 16.918 1.00 95.50 109 ALA A CA 1
ATOM 902 C C . ALA A 1 109 ? -11.355 3.228 17.141 1.00 95.50 109 ALA A C 1
ATOM 904 O O . ALA A 1 109 ? -11.877 3.189 18.252 1.00 95.50 109 ALA A O 1
ATOM 905 N N . ALA A 1 110 ? -11.972 3.784 16.097 1.00 96.19 110 ALA A N 1
ATOM 906 C CA . ALA A 1 110 ? -13.300 4.384 16.195 1.00 96.19 110 ALA A CA 1
ATOM 907 C C . ALA A 1 110 ? -14.365 3.350 16.596 1.00 96.19 110 ALA A C 1
ATOM 909 O O . ALA A 1 110 ? -15.137 3.588 17.523 1.00 96.19 110 ALA A O 1
ATOM 910 N N . LEU A 1 111 ? -14.366 2.175 15.958 1.00 96.25 111 LEU A N 1
ATOM 911 C CA . LEU A 1 111 ? -15.273 1.076 16.304 1.00 96.25 111 LEU A CA 1
ATOM 912 C C . LEU A 1 111 ? -15.048 0.581 17.736 1.00 96.25 111 LEU A C 1
ATOM 914 O O . LEU A 1 111 ? -16.013 0.352 18.467 1.00 96.25 111 LEU A O 1
ATOM 918 N N . PHE A 1 112 ? -13.787 0.475 18.158 1.00 97.00 112 PHE A N 1
ATOM 919 C CA . PHE A 1 112 ? -13.444 0.141 19.536 1.00 97.00 112 PHE A CA 1
ATOM 920 C C . PHE A 1 112 ? -13.998 1.175 20.524 1.00 97.00 112 PHE A C 1
ATOM 922 O O . PHE A 1 112 ? -14.622 0.795 21.511 1.00 97.00 112 PHE A O 1
ATOM 929 N N . MET A 1 113 ? -13.841 2.472 20.245 1.00 96.44 113 MET A N 1
ATOM 930 C CA . MET A 1 113 ? -14.357 3.543 21.105 1.00 96.44 113 MET A CA 1
ATOM 931 C C . MET A 1 113 ? -15.885 3.555 21.177 1.00 96.44 113 MET A C 1
ATOM 933 O O . MET A 1 113 ? -16.436 3.789 22.251 1.00 96.44 113 MET A O 1
ATOM 937 N N . ILE A 1 114 ? -16.572 3.259 20.072 1.00 96.94 114 ILE A N 1
ATOM 938 C CA . ILE A 1 114 ? -18.035 3.128 20.047 1.00 96.94 114 ILE A CA 1
ATOM 939 C C . ILE A 1 114 ? -18.480 1.955 20.930 1.00 96.94 114 ILE A C 1
ATOM 941 O O . ILE A 1 114 ? -19.342 2.126 21.792 1.00 96.94 114 ILE A O 1
ATOM 945 N N . GLY A 1 115 ? -17.860 0.781 20.770 1.00 97.06 115 GLY A N 1
ATOM 946 C CA . GLY A 1 115 ? -18.162 -0.386 21.603 1.00 97.06 115 GLY A CA 1
ATOM 947 C C . GLY A 1 115 ? -17.838 -0.156 23.083 1.00 97.06 115 GLY A C 1
ATOM 948 O O . GLY A 1 115 ? -18.622 -0.519 23.961 1.00 97.06 115 GLY A O 1
ATOM 949 N N . PHE A 1 116 ? -16.717 0.506 23.371 1.00 97.12 116 PHE A N 1
ATOM 950 C CA . PHE A 1 116 ? -16.328 0.881 24.728 1.00 97.12 116 PHE A CA 1
ATOM 951 C C . PHE A 1 116 ? -17.329 1.857 25.358 1.00 97.12 116 PHE A C 1
ATOM 953 O O . PHE A 1 116 ? -17.736 1.672 26.505 1.00 97.12 116 PHE A O 1
ATOM 960 N N . TYR A 1 117 ? -17.776 2.863 24.605 1.00 97.62 117 TYR A N 1
ATOM 961 C CA . TYR A 1 117 ? -18.787 3.817 25.057 1.00 97.62 117 TYR A CA 1
ATOM 962 C C . TYR A 1 117 ? -20.115 3.128 25.403 1.00 97.62 117 TYR A C 1
ATOM 964 O O . TYR A 1 117 ? -20.678 3.384 26.469 1.00 97.62 117 TYR A O 1
ATOM 972 N N . GLU A 1 118 ? -20.588 2.216 24.551 1.00 96.81 118 GLU A N 1
ATOM 973 C CA . GLU A 1 118 ? -21.781 1.395 24.808 1.00 96.81 118 GLU A CA 1
ATOM 974 C C . GLU A 1 118 ? -21.635 0.566 26.097 1.00 96.81 118 GLU A C 1
ATOM 976 O O . GLU A 1 118 ? -22.545 0.542 26.931 1.00 96.81 118 GLU A O 1
ATOM 981 N N . ALA A 1 119 ? -20.466 -0.044 26.320 1.00 97.12 119 ALA A N 1
ATOM 982 C CA . ALA A 1 119 ? -20.189 -0.811 27.533 1.00 97.12 119 ALA A CA 1
ATOM 983 C C . ALA A 1 119 ? -20.219 0.066 28.798 1.00 97.12 119 ALA A C 1
ATOM 985 O O . ALA A 1 119 ? -20.887 -0.276 29.778 1.00 97.12 119 ALA A O 1
ATOM 986 N N . VAL A 1 120 ? -19.558 1.228 28.773 1.00 97.31 120 VAL A N 1
ATOM 987 C CA . VAL A 1 120 ? -19.580 2.190 29.890 1.00 97.31 120 VAL A CA 1
ATOM 988 C C . VAL A 1 120 ? -21.005 2.673 30.158 1.00 97.31 120 VAL A C 1
ATOM 990 O O . VAL A 1 120 ? -21.445 2.704 31.310 1.00 97.31 120 VAL A O 1
ATOM 993 N N . ARG A 1 121 ? -21.760 2.994 29.103 1.00 96.19 121 ARG A N 1
ATOM 994 C CA . ARG A 1 121 ? -23.163 3.411 29.200 1.00 96.19 121 ARG A CA 1
ATOM 995 C C . ARG A 1 121 ? -24.032 2.327 29.840 1.00 96.19 121 ARG A C 1
ATOM 997 O O . ARG A 1 121 ? -24.884 2.648 30.673 1.00 96.19 121 ARG A O 1
ATOM 1004 N N . TYR A 1 122 ? -23.818 1.061 29.488 1.00 96.56 122 TYR A N 1
ATOM 1005 C CA . TYR A 1 122 ? -24.530 -0.071 30.079 1.00 96.56 122 TYR A CA 1
ATOM 1006 C C . TYR A 1 122 ? -24.229 -0.217 31.577 1.00 96.56 122 TYR A C 1
ATOM 1008 O O . TYR A 1 122 ? -25.154 -0.303 32.389 1.00 96.56 122 TYR A O 1
ATOM 1016 N N . VAL A 1 123 ? -22.950 -0.163 31.959 1.00 97.56 123 VAL A N 1
ATOM 1017 C CA . VAL A 1 123 ? -22.523 -0.245 33.366 1.00 97.56 123 VAL A CA 1
ATOM 1018 C C . VAL A 1 123 ? -23.083 0.919 34.184 1.00 97.56 123 VAL A C 1
ATOM 1020 O O . VAL A 1 123 ? -23.622 0.701 35.270 1.00 97.56 123 VAL A O 1
ATOM 1023 N N . ALA A 1 124 ? -23.029 2.144 33.658 1.00 96.19 124 ALA A N 1
ATOM 1024 C CA . ALA A 1 124 ? -23.589 3.319 34.322 1.00 96.19 124 ALA A CA 1
ATOM 1025 C C . ALA A 1 124 ? -25.106 3.189 34.537 1.00 96.19 124 ALA A C 1
ATOM 1027 O O . ALA A 1 124 ? -25.611 3.489 35.621 1.00 96.19 124 ALA A O 1
ATOM 1028 N N . LYS A 1 125 ? -25.836 2.688 33.530 1.00 96.31 125 LYS A N 1
ATOM 1029 C CA . LYS A 1 125 ? -27.283 2.440 33.619 1.00 96.31 125 LYS A CA 1
ATOM 1030 C C . LYS A 1 125 ? -27.620 1.415 34.703 1.00 96.31 125 LYS A C 1
ATOM 1032 O O . LYS A 1 125 ? -28.571 1.617 35.460 1.00 96.31 125 LYS A O 1
ATOM 1037 N N . GLU A 1 126 ? -26.849 0.337 34.791 1.00 94.69 126 GLU A N 1
ATOM 1038 C CA . GLU A 1 126 ? -27.043 -0.704 35.803 1.00 94.69 126 GLU A CA 1
ATOM 1039 C C . GLU A 1 126 ? -26.686 -0.207 37.213 1.00 94.69 126 GLU A C 1
ATOM 1041 O O . GLU A 1 126 ? -27.444 -0.419 38.162 1.00 94.69 126 GLU A O 1
ATOM 1046 N N . GLY A 1 127 ? -25.588 0.542 37.351 1.00 95.31 127 GLY A N 1
ATOM 1047 C CA . GLY A 1 127 ? -25.212 1.191 38.607 1.00 95.31 127 GLY A CA 1
ATOM 1048 C C . GLY A 1 127 ? -26.288 2.158 39.107 1.00 95.31 127 GLY A C 1
ATOM 1049 O O . GLY A 1 127 ? -26.674 2.101 40.276 1.00 95.31 127 GLY A O 1
ATOM 1050 N N . TYR A 1 128 ? -26.843 2.984 38.214 1.00 94.62 128 TYR A N 1
ATOM 1051 C CA . TYR A 1 128 ? -27.922 3.916 38.548 1.00 94.62 128 TYR A CA 1
ATOM 1052 C C . TYR A 1 128 ? -29.188 3.192 39.022 1.00 94.62 128 TYR A C 1
ATOM 1054 O O . TYR A 1 128 ? -29.787 3.582 40.026 1.00 94.62 128 TYR A O 1
ATOM 1062 N N . ARG A 1 129 ? -29.569 2.088 38.358 1.00 92.75 129 ARG A N 1
ATOM 1063 C CA . ARG A 1 129 ? -30.684 1.241 38.813 1.00 92.75 129 ARG A CA 1
ATOM 1064 C C . ARG A 1 129 ? -30.447 0.742 40.233 1.00 92.75 129 ARG A C 1
ATOM 1066 O O . ARG A 1 129 ? -31.316 0.936 41.082 1.00 92.75 129 ARG A O 1
ATOM 1073 N N . ARG A 1 130 ? -29.275 0.174 40.526 1.00 92.50 130 ARG A N 1
ATOM 1074 C CA . ARG A 1 130 ? -28.949 -0.335 41.871 1.00 92.50 130 ARG A CA 1
ATOM 1075 C C . ARG A 1 130 ? -29.004 0.759 42.940 1.00 92.50 130 ARG A C 1
ATOM 1077 O O . ARG A 1 130 ? -29.632 0.545 43.971 1.00 92.50 130 ARG A O 1
ATOM 1084 N N . LEU A 1 131 ? -28.438 1.936 42.668 1.00 92.62 131 LEU A N 1
ATOM 1085 C CA . LEU A 1 131 ? -28.513 3.112 43.550 1.00 92.62 131 LEU A CA 1
ATOM 1086 C C . LEU A 1 131 ? -29.959 3.566 43.809 1.00 92.62 131 LEU A C 1
ATOM 1088 O O . LEU A 1 131 ? -30.331 3.902 44.936 1.00 92.62 131 LEU A O 1
ATOM 1092 N N . SER A 1 132 ? -30.805 3.549 42.778 1.00 89.69 132 SER A N 1
ATOM 1093 C CA . SER A 1 132 ? -32.220 3.907 42.930 1.00 89.69 132 SER A CA 1
ATOM 1094 C C . SER A 1 132 ? -32.990 2.900 43.798 1.00 89.69 132 SER A C 1
ATOM 1096 O O . SER A 1 132 ? -33.826 3.296 44.608 1.00 89.69 132 SER A O 1
ATOM 1098 N N . TYR A 1 133 ? -32.670 1.605 43.702 1.00 90.56 133 TYR A N 1
ATOM 1099 C CA . TYR A 1 133 ? -33.281 0.577 44.547 1.00 90.56 133 TYR A CA 1
ATOM 1100 C C . TYR A 1 133 ? -32.828 0.681 46.005 1.00 90.56 133 TYR A C 1
ATOM 1102 O O . TYR A 1 133 ? -33.666 0.638 46.905 1.00 90.56 133 TYR A O 1
ATOM 1110 N N . THR A 1 134 ? -31.529 0.864 46.254 1.00 90.31 134 THR A N 1
ATOM 1111 C CA . THR A 1 134 ? -31.007 0.975 47.625 1.00 90.31 134 THR A CA 1
ATOM 1112 C C . THR A 1 134 ? -31.527 2.221 48.332 1.00 90.31 134 THR A C 1
ATOM 1114 O O . THR A 1 134 ? -31.939 2.137 49.486 1.00 90.31 134 THR A O 1
ATOM 1117 N N . SER A 1 135 ? -31.581 3.363 47.644 1.00 90.62 135 SER A N 1
ATOM 1118 C CA . SER A 1 135 ? -32.133 4.600 48.215 1.00 90.62 135 SER A CA 1
ATOM 1119 C C . SER A 1 135 ? -33.615 4.472 48.588 1.00 90.62 135 SER A C 1
ATOM 1121 O O . SER A 1 135 ? -34.000 4.918 49.670 1.00 90.62 135 SER A O 1
ATOM 1123 N N . ARG A 1 136 ? -34.434 3.801 47.760 1.00 89.12 136 ARG A N 1
ATOM 1124 C CA . ARG A 1 136 ? -35.833 3.481 48.102 1.00 89.12 136 ARG A CA 1
ATOM 1125 C C . ARG A 1 136 ? -35.933 2.569 49.322 1.00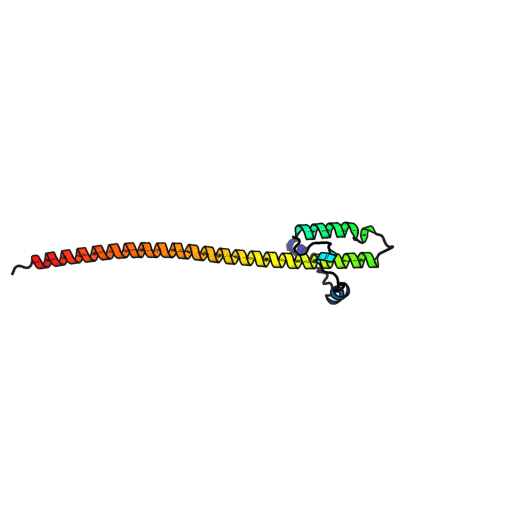 89.12 136 ARG A C 1
ATOM 1127 O O . ARG A 1 136 ? -36.651 2.904 50.259 1.00 89.12 136 ARG A O 1
ATOM 1134 N N . TYR A 1 137 ? -35.167 1.478 49.346 1.00 89.56 137 TYR A N 1
ATOM 1135 C CA . TYR A 1 137 ? -35.176 0.522 50.457 1.00 89.56 137 TYR A CA 1
ATOM 1136 C C . TYR A 1 137 ? -34.798 1.186 51.793 1.00 89.56 137 TYR A C 1
ATOM 1138 O O . TYR A 1 137 ? -35.489 1.028 52.798 1.00 89.56 137 TYR A O 1
ATOM 1146 N N . VAL A 1 138 ? -33.740 2.005 51.798 1.00 92.06 138 VAL A N 1
ATOM 1147 C CA . VAL A 1 138 ? -33.309 2.756 52.990 1.00 92.06 138 VAL A CA 1
ATOM 1148 C C . VAL A 1 138 ? -34.376 3.764 53.438 1.00 92.06 138 VAL A C 1
ATOM 1150 O O . VAL A 1 138 ? -34.579 3.946 54.641 1.00 92.06 138 VAL A O 1
ATOM 1153 N N . GLY A 1 139 ? -35.069 4.413 52.499 1.00 90.50 139 GLY A N 1
ATOM 1154 C CA . GLY A 1 139 ? -36.185 5.310 52.803 1.00 90.50 139 GLY A CA 1
ATOM 1155 C C . GLY A 1 139 ? -37.350 4.592 53.492 1.00 90.50 139 GLY A C 1
ATOM 1156 O O . GLY A 1 139 ? -37.845 5.065 54.516 1.00 90.50 139 GLY A O 1
ATOM 1157 N N . GLU A 1 140 ? -37.746 3.425 52.983 1.00 93.00 140 GLU A N 1
ATOM 1158 C CA . GLU A 1 140 ? -38.818 2.606 53.567 1.00 93.00 140 GLU A CA 1
ATOM 1159 C C . GLU A 1 140 ? -38.471 2.097 54.974 1.00 93.00 140 GLU A C 1
ATOM 1161 O O . GLU A 1 140 ? -39.296 2.182 55.887 1.00 93.00 140 GLU A O 1
ATOM 1166 N N . GLU A 1 141 ? -37.240 1.623 55.180 1.00 90.81 141 GLU A N 1
ATOM 1167 C CA . GLU A 1 141 ? -36.715 1.217 56.494 1.00 90.81 141 GLU A CA 1
ATOM 1168 C C . GLU A 1 141 ? -36.775 2.362 57.518 1.00 90.81 141 GLU A C 1
ATOM 1170 O O . GLU A 1 141 ? -37.233 2.174 58.650 1.00 90.81 141 GLU A O 1
ATOM 1175 N N . ARG A 1 142 ? -36.369 3.579 57.125 1.00 89.75 142 ARG A N 1
ATOM 1176 C CA . ARG A 1 142 ? -36.453 4.764 57.998 1.00 89.75 142 ARG A CA 1
ATOM 1177 C C . ARG A 1 142 ? -37.896 5.097 58.372 1.00 89.75 142 ARG A C 1
ATOM 1179 O O . ARG A 1 142 ? -38.172 5.343 59.545 1.00 89.75 142 ARG A O 1
ATOM 1186 N N . MET A 1 143 ? -38.816 5.051 57.409 1.00 90.50 143 MET A N 1
ATOM 1187 C CA . MET A 1 143 ? -40.241 5.321 57.642 1.00 90.50 143 MET A CA 1
ATOM 1188 C C . MET A 1 143 ? -40.877 4.299 58.593 1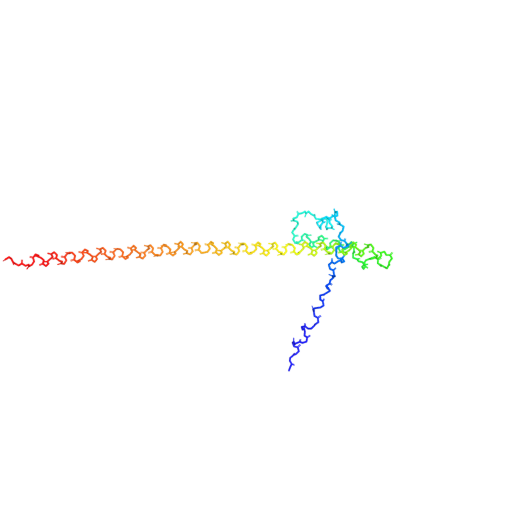.00 90.50 143 MET A C 1
ATOM 1190 O O . MET A 1 143 ? -41.688 4.672 59.442 1.00 90.50 143 MET A O 1
ATOM 1194 N N . LYS A 1 144 ? -40.495 3.018 58.496 1.00 92.88 144 LYS A N 1
ATOM 1195 C CA . LYS A 1 144 ? -40.948 1.976 59.434 1.00 92.88 144 LYS A CA 1
ATOM 1196 C C . LYS A 1 144 ? -40.477 2.256 60.861 1.00 92.88 144 LYS A C 1
ATOM 1198 O O . LYS A 1 144 ? -41.285 2.174 61.782 1.00 92.88 144 LYS A O 1
ATOM 1203 N N . LYS A 1 145 ? -39.208 2.639 61.044 1.00 90.69 145 LYS A N 1
ATOM 1204 C CA . LYS A 1 145 ? -38.662 2.975 62.371 1.00 90.69 145 LYS A CA 1
ATOM 1205 C C . LYS A 1 145 ? -39.355 4.182 63.001 1.00 90.69 145 LYS A C 1
ATOM 1207 O O . LYS A 1 145 ? -39.661 4.133 64.184 1.00 90.69 145 LYS A O 1
ATOM 1212 N N . MET A 1 146 ? -39.656 5.222 62.221 1.00 90.88 146 MET A N 1
ATOM 1213 C CA . MET A 1 146 ? -40.356 6.412 62.729 1.00 90.88 146 MET A CA 1
ATOM 1214 C C . MET A 1 146 ? -41.771 6.103 63.236 1.00 90.88 146 MET A C 1
ATOM 1216 O O . MET A 1 146 ? -42.195 6.675 64.229 1.00 90.88 146 MET A O 1
ATOM 1220 N N . LYS A 1 147 ? -42.491 5.176 62.592 1.00 89.31 147 LYS A N 1
ATOM 1221 C CA . LYS A 1 147 ? -43.843 4.773 63.018 1.00 89.31 147 LYS A CA 1
ATOM 1222 C C . LYS A 1 147 ? -43.866 3.878 64.261 1.00 89.31 147 LYS A C 1
ATOM 1224 O O . LYS A 1 147 ? -44.920 3.726 64.864 1.00 89.31 147 LYS A O 1
ATOM 1229 N N . ALA A 1 148 ? -42.742 3.253 64.607 1.00 87.56 148 ALA A N 1
ATOM 1230 C CA . ALA A 1 148 ? -42.641 2.308 65.718 1.00 87.56 148 ALA A CA 1
ATOM 1231 C C . ALA A 1 148 ? -42.270 2.966 67.058 1.00 87.56 148 ALA A C 1
ATOM 1233 O O . ALA A 1 148 ? -42.210 2.268 68.066 1.00 87.56 148 ALA A O 1
ATOM 1234 N N . VAL A 1 149 ? -42.001 4.275 67.082 1.00 86.31 149 VAL A N 1
ATOM 1235 C CA . VAL A 1 149 ? -41.743 5.013 68.325 1.00 86.31 149 VAL A CA 1
ATOM 1236 C C . VAL A 1 149 ? -43.096 5.394 68.940 1.00 86.31 149 VAL A C 1
ATOM 1238 O O . VAL A 1 149 ? -43.819 6.176 68.322 1.00 86.31 149 VAL A O 1
ATOM 1241 N N . PRO A 1 150 ? -43.486 4.830 70.099 1.00 76.62 150 PRO A N 1
ATOM 1242 C CA . PRO A 1 150 ? -44.705 5.241 70.786 1.00 76.62 150 PRO A CA 1
ATOM 1243 C C . PRO A 1 150 ? -44.545 6.668 71.332 1.00 76.62 150 PRO A C 1
ATOM 1245 O O . PRO A 1 150 ? -43.465 7.024 71.806 1.00 76.62 150 PRO A O 1
ATOM 1248 N N . ASN A 1 151 ? -45.615 7.461 71.216 1.00 69.44 151 ASN A N 1
ATOM 1249 C CA . ASN A 1 151 ? -45.713 8.819 71.767 1.00 69.44 151 ASN A CA 1
ATOM 1250 C C . ASN A 1 151 ? -45.668 8.827 73.296 1.00 69.44 151 ASN A C 1
ATOM 1252 O O . ASN A 1 151 ? -46.249 7.894 73.899 1.00 69.44 151 ASN A O 1
#

Organism: Steinernema carpocapsae (NCBI:txid34508)

InterPro domains:
  IPR001623 DnaJ domain [PF00226] (33-90)
  IPR001623 DnaJ domain [PR00625] (33-51)
  IPR001623 DnaJ domain [PR00625] (51-66)
  IPR001623 DnaJ domain [PR00625] (70-90)
  IPR001623 DnaJ domain [PS50076] (31-108)
  IPR001623 DnaJ domain [cd06257] (33-60)
  IPR036869 Chaperone J-domain superfamily [G3DSA:1.10.287.110] (18-111)
  IPR036869 Chaperone J-domain superfamily [SSF46565] (24-90)